Protein AF-A0A161IKK1-F1 (afdb_monomer)

Foldseek 3Di:
DDQDPVNVCVVVVHDDDPDDDDPVVQVVDDDDPDPDDPPVDDDRPDPDDPPPCVVVPDPDDPPDDDDPDDPPDPPPD

Radius of gyration: 23.97 Å; Cα contacts (8 Å, |Δi|>4): 13; chains: 1; bounding box: 64×32×56 Å

pLDDT: mean 73.3, std 9.6, range [47.53, 91.19]

Solvent-accessible surface area (backbone atoms only — not comparable to full-atom values): 5767 Å² total; per-residue (Å²): 139,83,83,50,84,77,46,51,34,58,76,70,74,42,80,78,73,96,74,84,82,59,67,69,59,52,72,70,44,78,75,74,79,73,95,70,66,64,88,88,61,90,72,71,92,69,79,81,79,70,87,81,52,66,80,79,50,75,95,76,84,87,83,77,77,83,76,75,82,55,103,80,53,88,80,82,121

Structure (mmCIF, N/CA/C/O backbone):
data_AF-A0A161IKK1-F1
#
_entry.id   AF-A0A161IKK1-F1
#
loop_
_atom_site.group_PDB
_atom_site.id
_atom_site.type_symbol
_atom_site.label_atom_id
_atom_site.label_alt_id
_atom_site.label_comp_id
_atom_site.label_asym_id
_atom_site.label_entity_id
_atom_site.label_seq_id
_atom_site.pdbx_PDB_ins_code
_atom_site.Cartn_x
_atom_site.C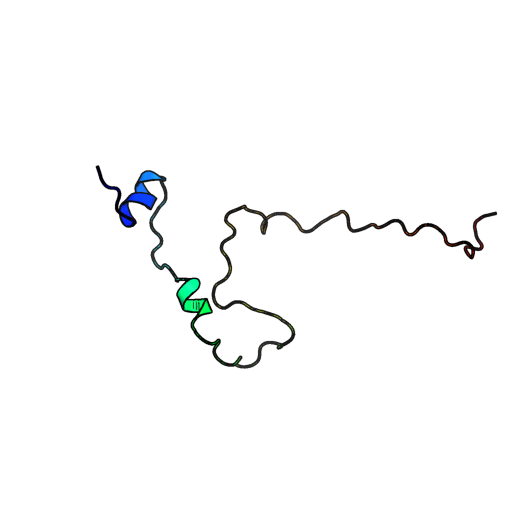artn_y
_atom_site.Cartn_z
_atom_site.occupancy
_atom_site.B_iso_or_equiv
_atom_site.auth_seq_id
_atom_site.auth_comp_id
_atom_site.auth_asym_id
_atom_site.auth_atom_id
_atom_site.pdbx_PDB_model_num
ATOM 1 N N . MET A 1 1 ? -26.936 18.544 0.167 1.00 64.62 1 MET A N 1
ATOM 2 C CA . MET A 1 1 ? -26.775 17.078 0.113 1.00 64.62 1 MET A CA 1
ATOM 3 C C . MET A 1 1 ? -25.337 16.802 0.503 1.00 64.62 1 MET A C 1
ATOM 5 O O . MET A 1 1 ? -24.473 17.461 -0.059 1.00 64.62 1 MET A O 1
ATOM 9 N N . THR A 1 2 ? -25.088 15.976 1.517 1.00 79.00 2 THR A N 1
ATOM 10 C CA . THR A 1 2 ? -23.726 15.624 1.945 1.00 79.00 2 THR A CA 1
ATOM 11 C C . THR A 1 2 ? -23.577 14.122 1.776 1.00 79.00 2 THR A C 1
ATOM 13 O O . THR A 1 2 ? -24.408 13.383 2.291 1.00 79.00 2 THR A O 1
ATOM 16 N N . THR A 1 3 ? -22.572 13.699 1.018 1.00 79.25 3 THR A N 1
ATOM 17 C CA . THR A 1 3 ? -22.175 12.291 0.905 1.00 79.25 3 THR A CA 1
ATOM 18 C C . THR A 1 3 ? -21.293 11.984 2.101 1.00 79.25 3 THR A C 1
ATOM 20 O O . THR A 1 3 ? -20.352 12.733 2.385 1.00 79.25 3 THR A O 1
ATOM 23 N N . THR A 1 4 ? -21.634 10.940 2.850 1.00 88.62 4 THR A N 1
ATOM 24 C CA . THR A 1 4 ? -20.739 10.414 3.881 1.00 88.62 4 THR A CA 1
ATOM 25 C C . THR A 1 4 ? -19.723 9.461 3.241 1.00 88.62 4 THR A C 1
ATOM 27 O O . THR A 1 4 ? -19.970 8.958 2.145 1.00 88.62 4 THR A O 1
ATOM 30 N N . PRO A 1 5 ? -18.575 9.188 3.884 1.00 83.62 5 PRO A N 1
ATOM 31 C CA . PRO A 1 5 ? -17.606 8.221 3.364 1.00 83.62 5 PRO A CA 1
ATOM 32 C C . PRO A 1 5 ? -18.211 6.839 3.069 1.00 83.62 5 PRO A C 1
ATOM 34 O O . PRO A 1 5 ? -17.814 6.206 2.101 1.00 83.62 5 PRO A O 1
ATOM 37 N N . SER A 1 6 ? -19.204 6.409 3.853 1.00 83.62 6 SER A N 1
ATOM 38 C CA . SER A 1 6 ? -19.943 5.157 3.634 1.00 83.62 6 SER A CA 1
ATOM 39 C C . SER A 1 6 ? -20.829 5.206 2.384 1.00 83.62 6 SER A C 1
ATOM 41 O O . SER A 1 6 ? -20.962 4.218 1.668 1.00 83.62 6 SER A O 1
ATOM 43 N N . ASP A 1 7 ? -21.419 6.367 2.079 1.00 90.06 7 ASP A N 1
ATOM 44 C CA . ASP A 1 7 ? -22.258 6.537 0.885 1.00 90.06 7 ASP A CA 1
ATOM 45 C C . ASP A 1 7 ? -21.433 6.508 -0.412 1.00 90.06 7 ASP A C 1
ATOM 47 O O . ASP A 1 7 ? -21.955 6.134 -1.461 1.00 90.06 7 ASP A O 1
ATOM 51 N N . ALA A 1 8 ? -20.139 6.846 -0.347 1.00 89.25 8 ALA A N 1
ATOM 52 C CA . ALA A 1 8 ? -19.266 6.940 -1.517 1.00 89.25 8 ALA A CA 1
ATOM 53 C C . ALA A 1 8 ? -19.153 5.616 -2.294 1.00 89.25 8 ALA A C 1
ATOM 55 O O . ALA A 1 8 ? -19.135 5.630 -3.524 1.00 89.25 8 ALA A O 1
ATOM 56 N N . TRP A 1 9 ? -19.132 4.477 -1.594 1.00 87.38 9 TRP A N 1
ATOM 57 C CA . TRP A 1 9 ? -19.110 3.155 -2.227 1.00 87.38 9 TRP A CA 1
ATOM 58 C C . TRP A 1 9 ? -20.385 2.902 -3.024 1.00 87.38 9 TRP A C 1
ATOM 60 O O . TRP A 1 9 ? -20.337 2.530 -4.196 1.00 87.38 9 TRP A O 1
ATOM 70 N N . ARG A 1 10 ? -21.534 3.200 -2.410 1.00 88.25 10 ARG A N 1
ATOM 71 C CA . ARG A 1 10 ? -22.846 2.998 -3.024 1.00 88.25 10 ARG A CA 1
ATOM 72 C C . ARG A 1 10 ? -23.065 3.911 -4.226 1.00 88.25 10 ARG A C 1
ATOM 74 O O . ARG A 1 10 ? -23.586 3.454 -5.241 1.00 88.25 10 ARG A O 1
ATOM 81 N N . ASP A 1 11 ? -22.637 5.166 -4.122 1.00 90.81 11 ASP A N 1
ATOM 82 C CA . ASP A 1 11 ? -22.701 6.149 -5.208 1.00 90.81 11 ASP A CA 1
ATOM 83 C C . ASP A 1 11 ? -21.807 5.747 -6.395 1.00 90.81 11 ASP A C 1
ATOM 85 O O . ASP A 1 11 ? -22.154 6.004 -7.548 1.00 90.81 11 ASP A O 1
ATOM 89 N N . ALA A 1 12 ? -20.689 5.062 -6.129 1.00 88.69 12 ALA A N 1
ATOM 90 C CA . ALA A 1 12 ? -19.811 4.487 -7.148 1.00 88.69 12 ALA A CA 1
ATOM 91 C C . ALA A 1 12 ? -20.324 3.151 -7.728 1.00 88.69 12 ALA A C 1
ATOM 93 O O . ALA A 1 12 ? -19.724 2.622 -8.663 1.00 88.69 12 ALA A O 1
ATOM 94 N N . GLY A 1 13 ? -21.420 2.596 -7.194 1.00 91.19 13 GLY A N 1
ATOM 95 C CA . GLY A 1 13 ? -21.925 1.273 -7.572 1.00 91.19 13 GLY A CA 1
ATOM 96 C C . GLY A 1 13 ? -21.037 0.116 -7.103 1.00 91.19 13 GLY A C 1
ATOM 97 O O . GLY A 1 13 ? -21.102 -0.969 -7.677 1.00 91.19 13 GLY A O 1
ATOM 98 N N . LEU A 1 14 ? -20.204 0.352 -6.089 1.00 84.44 14 LEU A N 1
ATOM 99 C CA . LEU A 1 14 ? -19.294 -0.622 -5.496 1.00 84.44 14 LEU A CA 1
ATOM 100 C C . LEU A 1 14 ? -19.856 -1.146 -4.170 1.00 84.44 14 LEU A C 1
ATOM 102 O O . LEU A 1 14 ? -20.607 -0.458 -3.473 1.00 84.44 14 LEU A O 1
ATOM 106 N N . GLU A 1 15 ? -19.477 -2.371 -3.821 1.00 86.31 15 GLU A N 1
ATOM 107 C CA . GLU A 1 15 ? -19.815 -2.970 -2.531 1.00 86.31 15 GLU A CA 1
ATOM 108 C C . GLU A 1 15 ? -18.773 -2.564 -1.482 1.00 86.31 15 GLU A C 1
ATOM 110 O O . GLU A 1 15 ? -17.577 -2.503 -1.774 1.00 86.31 15 GLU A O 1
ATOM 115 N N . GLU A 1 16 ? -19.231 -2.236 -0.273 1.00 85.12 16 GLU A N 1
ATOM 116 C CA . GLU A 1 16 ? -18.332 -1.859 0.817 1.00 85.12 16 GLU A CA 1
ATOM 117 C C . GLU A 1 16 ? -17.581 -3.112 1.306 1.00 85.12 16 GLU A C 1
ATOM 119 O O . GLU A 1 16 ? -18.225 -4.122 1.599 1.00 85.12 16 GLU A O 1
ATOM 124 N N . PRO A 1 17 ? -16.238 -3.089 1.372 1.00 79.94 17 PRO A N 1
ATOM 125 C CA . PRO A 1 17 ? -15.461 -4.245 1.810 1.00 79.94 17 PRO A CA 1
ATOM 126 C C . PRO A 1 17 ? -15.635 -4.516 3.312 1.00 79.94 17 PRO A C 1
ATOM 128 O O . PRO A 1 17 ? -15.663 -3.585 4.116 1.00 79.94 17 PRO A O 1
ATOM 131 N N . ASP A 1 18 ? -15.674 -5.799 3.692 1.00 76.88 18 ASP A N 1
ATOM 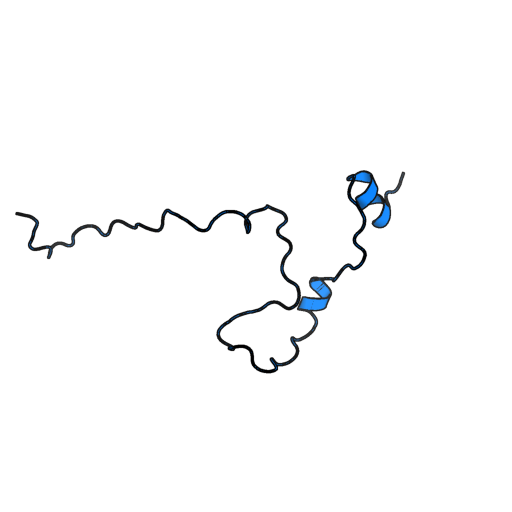132 C CA . ASP A 1 18 ? -15.859 -6.243 5.084 1.00 76.88 18 ASP A CA 1
ATOM 133 C C . ASP A 1 18 ? -14.744 -5.771 6.040 1.00 76.88 18 ASP A C 1
ATOM 135 O O . ASP A 1 18 ? -14.989 -5.575 7.231 1.00 76.88 18 ASP A O 1
ATOM 139 N N . GLU A 1 19 ? -13.518 -5.576 5.539 1.00 74.88 19 GLU A N 1
ATOM 140 C CA . GLU A 1 19 ? -12.383 -5.115 6.340 1.00 74.88 19 GLU A CA 1
ATOM 141 C C . GLU A 1 19 ? -11.513 -4.130 5.549 1.00 74.88 19 GLU A C 1
ATOM 143 O O . GLU A 1 19 ? -11.095 -4.396 4.421 1.00 74.88 19 GLU A O 1
ATOM 148 N N . VAL A 1 20 ? -11.223 -2.976 6.155 1.00 73.81 20 VAL A N 1
ATOM 149 C CA . VAL A 1 20 ? -10.361 -1.939 5.577 1.00 73.81 20 VAL A CA 1
ATOM 150 C C . VAL A 1 20 ? -9.118 -1.761 6.440 1.00 73.81 20 VAL A C 1
ATOM 152 O O . VAL A 1 20 ? -9.200 -1.400 7.612 1.00 73.81 20 VAL A O 1
ATOM 155 N N . THR A 1 21 ? -7.943 -2.002 5.855 1.00 76.31 21 THR A N 1
ATOM 156 C CA . THR A 1 21 ? -6.656 -1.729 6.508 1.00 76.31 21 THR A CA 1
ATOM 157 C C . THR A 1 21 ? -6.134 -0.364 6.074 1.00 76.31 21 THR A C 1
ATOM 159 O O . THR A 1 21 ? -5.994 -0.080 4.885 1.00 76.31 21 THR A O 1
ATOM 162 N N . SER A 1 22 ? -5.830 0.500 7.044 1.00 79.00 22 SER A N 1
ATOM 163 C CA . SER A 1 22 ? -5.225 1.808 6.779 1.00 79.00 22 SER A CA 1
ATOM 164 C C . SER A 1 22 ? -3.735 1.663 6.465 1.00 79.00 22 SER A C 1
ATOM 166 O O . SER A 1 22 ? -2.932 1.364 7.348 1.00 79.00 22 SER A O 1
ATOM 168 N N . LEU A 1 23 ? -3.344 1.958 5.222 1.00 78.00 23 LEU A N 1
ATOM 169 C CA . LEU A 1 23 ? -1.935 1.939 4.794 1.00 78.00 23 LEU A CA 1
ATOM 170 C C . LEU A 1 23 ? -1.076 2.995 5.516 1.00 78.00 23 LEU A C 1
ATOM 172 O O . LEU A 1 23 ? 0.127 2.813 5.708 1.00 78.00 23 LEU A O 1
ATOM 176 N N . VAL A 1 24 ? -1.689 4.106 5.938 1.00 82.12 24 VAL A N 1
ATOM 177 C CA . VAL A 1 24 ? -1.012 5.167 6.706 1.00 82.12 24 VAL A CA 1
ATOM 178 C C . VAL A 1 24 ? -0.670 4.681 8.115 1.00 82.12 24 VAL A C 1
ATOM 180 O O . VAL A 1 24 ? 0.418 4.963 8.625 1.00 82.12 24 VAL A O 1
ATOM 183 N N . ASP A 1 25 ? -1.590 3.934 8.729 1.00 80.94 25 ASP A N 1
ATOM 184 C CA . ASP A 1 25 ? -1.387 3.341 10.051 1.00 80.94 25 ASP A CA 1
ATOM 185 C C . ASP A 1 25 ? -0.323 2.236 9.987 1.00 80.94 25 ASP A C 1
ATOM 187 O O . ASP A 1 25 ? 0.589 2.209 10.811 1.00 80.94 25 ASP A O 1
ATOM 191 N N . GLU A 1 26 ? -0.352 1.415 8.929 1.00 77.38 26 GLU A N 1
ATOM 192 C CA . GLU A 1 26 ? 0.674 0.400 8.668 1.00 77.38 26 GLU A CA 1
ATOM 193 C C . GLU A 1 26 ? 2.072 1.015 8.524 1.00 77.38 26 GLU A C 1
ATOM 195 O O . GLU A 1 26 ? 3.003 0.577 9.190 1.00 77.38 26 GLU A O 1
ATOM 200 N N . THR A 1 27 ? 2.212 2.089 7.741 1.00 73.44 27 THR A N 1
ATOM 201 C CA . THR A 1 27 ? 3.506 2.773 7.540 1.00 73.44 27 THR A CA 1
ATOM 202 C C . THR A 1 27 ? 4.054 3.372 8.841 1.00 73.44 27 THR A C 1
ATOM 204 O O . THR A 1 27 ? 5.265 3.448 9.047 1.00 73.44 27 THR A O 1
ATOM 207 N N . SER A 1 28 ? 3.161 3.820 9.727 1.00 78.94 28 SER A N 1
ATOM 208 C CA . SER A 1 28 ? 3.528 4.399 11.025 1.00 78.94 28 SER A CA 1
ATOM 209 C C . SER A 1 28 ? 3.890 3.330 12.059 1.00 78.94 28 SER A C 1
ATOM 211 O O . SER A 1 28 ? 4.599 3.607 13.032 1.00 78.94 28 SER A O 1
ATOM 213 N N . ARG A 1 29 ? 3.415 2.098 11.862 1.00 73.81 29 ARG A N 1
ATOM 214 C CA . ARG A 1 29 ? 3.715 0.956 12.711 1.00 73.81 29 ARG A CA 1
ATOM 215 C C . ARG A 1 29 ? 5.059 0.376 12.288 1.00 73.81 29 ARG A C 1
ATOM 217 O O . ARG A 1 29 ? 5.203 -0.168 11.202 1.00 73.81 29 ARG A O 1
ATOM 224 N N . ALA A 1 30 ? 6.056 0.468 13.168 1.00 63.22 30 ALA A N 1
ATOM 225 C CA . ALA A 1 30 ? 7.339 -0.184 12.927 1.00 63.22 30 ALA A CA 1
ATOM 226 C C . ALA A 1 30 ? 7.103 -1.670 12.583 1.00 63.22 30 ALA A C 1
ATOM 228 O O . ALA A 1 30 ? 6.361 -2.336 13.321 1.00 63.22 30 ALA A O 1
ATOM 229 N N . PRO A 1 31 ? 7.688 -2.189 11.486 1.00 64.56 31 PRO A N 1
ATOM 230 C CA . PRO A 1 31 ? 7.475 -3.572 11.096 1.00 64.56 31 PRO A CA 1
ATOM 231 C C . PRO A 1 31 ? 7.913 -4.475 12.248 1.00 64.56 31 PRO A C 1
ATOM 233 O O . PRO A 1 31 ? 8.969 -4.265 12.854 1.00 64.56 31 PRO A O 1
ATOM 236 N N . ALA A 1 32 ? 7.086 -5.469 12.579 1.00 64.38 32 ALA A N 1
ATOM 237 C CA . ALA A 1 32 ? 7.514 -6.518 13.491 1.00 64.38 32 ALA A CA 1
ATOM 238 C C . ALA A 1 32 ? 8.808 -7.131 12.926 1.00 64.38 32 ALA A C 1
ATOM 240 O O . ALA A 1 32 ? 8.887 -7.335 11.709 1.00 64.38 32 ALA A O 1
ATOM 241 N N . PRO A 1 33 ? 9.831 -7.393 13.760 1.00 57.66 33 PRO A N 1
ATOM 242 C CA . PRO A 1 33 ? 11.064 -7.978 13.267 1.00 57.66 33 PRO A CA 1
ATOM 243 C C . PRO A 1 33 ? 10.720 -9.284 12.541 1.00 57.66 33 PRO A C 1
ATOM 245 O O . PRO A 1 33 ? 9.934 -10.081 13.070 1.00 57.66 33 PRO A O 1
ATOM 248 N N . PRO A 1 34 ? 11.254 -9.497 11.328 1.00 58.50 34 PRO A N 1
ATOM 249 C CA . PRO A 1 34 ? 10.942 -10.686 10.561 1.00 58.50 34 PRO A CA 1
ATOM 250 C C . PRO A 1 34 ? 11.22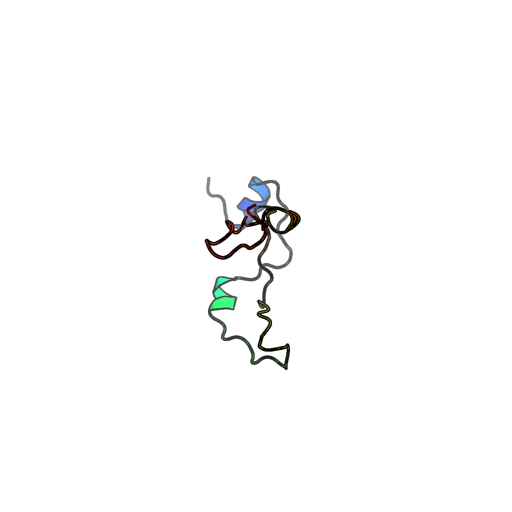6 -11.934 11.401 1.00 58.50 34 PRO A C 1
ATOM 252 O O . PRO A 1 34 ? 12.321 -12.086 11.939 1.00 58.50 34 PRO A O 1
ATOM 255 N N . THR A 1 35 ? 10.284 -12.880 11.455 1.00 63.81 35 THR A N 1
ATOM 256 C CA . THR A 1 35 ? 10.523 -14.241 11.994 1.00 63.81 35 THR A CA 1
ATOM 257 C C . THR A 1 35 ? 11.343 -15.089 10.994 1.00 63.81 35 THR A C 1
ATOM 259 O O . THR A 1 35 ? 11.238 -16.304 10.946 1.00 63.81 35 THR A O 1
ATOM 262 N N . VAL A 1 36 ? 12.201 -14.422 10.212 1.00 57.97 36 VAL A N 1
ATOM 263 C CA . VAL A 1 36 ? 12.998 -14.875 9.060 1.00 57.97 36 VAL A CA 1
ATOM 264 C C . VAL A 1 36 ? 12.194 -15.279 7.803 1.00 57.97 36 VAL A C 1
ATOM 266 O O . VAL A 1 36 ? 12.036 -16.462 7.517 1.00 57.97 36 VAL A O 1
ATOM 269 N N . PRO A 1 37 ? 11.723 -14.327 6.977 1.00 56.91 37 PRO A N 1
ATOM 270 C CA . PRO A 1 37 ? 11.860 -14.419 5.531 1.00 56.91 37 PRO A CA 1
ATOM 271 C C . PRO A 1 37 ? 13.259 -13.914 5.133 1.00 56.91 37 PRO A C 1
ATOM 273 O O . PRO A 1 37 ? 13.881 -13.152 5.873 1.00 56.91 37 PRO A O 1
ATOM 276 N N . ASP A 1 38 ? 13.768 -14.357 3.991 1.00 61.72 38 ASP A N 1
ATOM 277 C CA . ASP A 1 38 ? 15.015 -13.863 3.406 1.00 61.72 38 ASP A CA 1
ATOM 278 C C . ASP A 1 38 ? 15.033 -12.321 3.438 1.00 61.72 38 ASP A C 1
ATOM 280 O O . ASP A 1 38 ? 14.148 -11.687 2.867 1.00 61.72 38 ASP A O 1
ATOM 284 N N . ALA A 1 39 ? 15.961 -11.703 4.181 1.00 62.50 39 ALA A N 1
ATOM 285 C CA . ALA A 1 39 ? 15.986 -10.243 4.359 1.00 62.50 39 ALA A CA 1
ATOM 286 C C . ALA A 1 39 ? 16.241 -9.497 3.035 1.00 62.50 39 ALA A C 1
ATOM 288 O O . ALA A 1 39 ? 16.024 -8.289 2.949 1.00 62.50 39 ALA A O 1
ATOM 289 N N . GLU A 1 40 ? 16.685 -10.238 2.021 1.00 74.50 40 GLU A N 1
ATOM 290 C CA . GLU A 1 40 ? 16.881 -9.795 0.648 1.00 74.50 40 GLU A CA 1
ATOM 291 C C . GLU A 1 40 ? 15.539 -9.609 -0.096 1.00 74.50 40 GLU A C 1
ATOM 293 O O . GLU A 1 40 ? 15.474 -8.853 -1.063 1.00 74.50 40 GLU A O 1
ATOM 298 N N . GLU A 1 41 ? 14.451 -10.255 0.348 1.00 78.19 41 GLU A N 1
ATOM 299 C CA . GLU A 1 41 ? 13.142 -10.203 -0.310 1.00 78.19 41 GLU A CA 1
ATOM 300 C C . GLU A 1 41 ? 12.161 -9.310 0.467 1.00 78.19 41 GLU A C 1
ATOM 302 O O . GLU A 1 41 ? 11.553 -9.702 1.468 1.00 78.19 41 GLU A O 1
ATOM 307 N N . TYR A 1 42 ? 11.984 -8.078 -0.013 1.00 73.56 42 TYR A N 1
ATOM 308 C CA . TYR A 1 42 ? 11.017 -7.142 0.556 1.00 73.56 42 TYR A CA 1
ATOM 309 C C . TYR A 1 42 ? 9.582 -7.666 0.392 1.00 73.56 42 TYR A C 1
ATOM 311 O O . TYR A 1 42 ? 9.066 -7.760 -0.721 1.00 73.56 42 TYR A O 1
ATOM 319 N N . ARG A 1 43 ? 8.912 -7.959 1.515 1.00 75.19 43 ARG A N 1
ATOM 320 C CA . ARG A 1 43 ? 7.479 -8.282 1.563 1.00 75.19 43 ARG A CA 1
ATO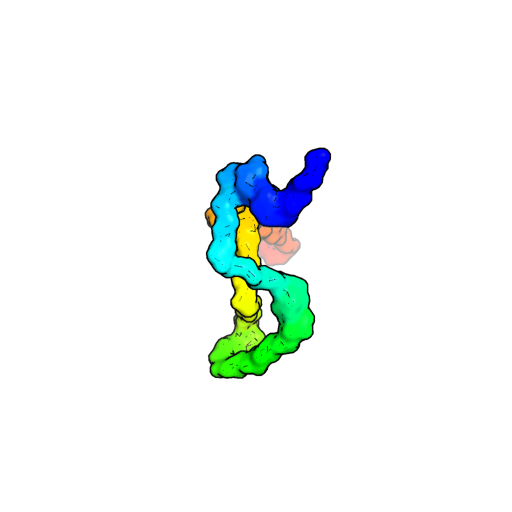M 321 C C . ARG A 1 43 ? 6.720 -7.227 2.376 1.00 75.19 43 ARG A C 1
ATOM 323 O O . ARG A 1 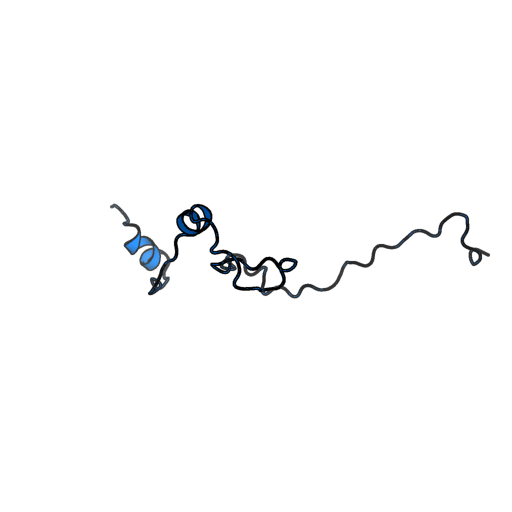43 ? 6.956 -7.137 3.583 1.00 75.19 43 ARG A O 1
ATOM 330 N N . PRO A 1 44 ? 5.828 -6.434 1.755 1.00 76.88 44 PRO A N 1
ATOM 331 C CA . PRO A 1 44 ? 4.985 -5.494 2.489 1.00 76.88 44 PRO A CA 1
ATOM 332 C C . PRO A 1 44 ? 3.968 -6.241 3.366 1.00 76.88 44 PRO A C 1
ATOM 334 O O . PRO A 1 44 ? 3.591 -7.372 3.060 1.00 76.88 44 PRO A O 1
ATOM 337 N N . GLY A 1 45 ? 3.525 -5.608 4.458 1.00 80.94 45 GLY A N 1
ATOM 338 C CA . GLY A 1 45 ? 2.531 -6.192 5.365 1.00 80.94 45 GLY A CA 1
ATOM 339 C C . GLY A 1 45 ? 1.155 -6.292 4.711 1.00 80.94 45 GLY A C 1
ATOM 340 O O . GLY A 1 45 ? 0.558 -7.367 4.683 1.00 80.94 45 GLY A O 1
ATOM 341 N N . THR A 1 46 ? 0.687 -5.182 4.135 1.00 80.94 46 THR A N 1
ATOM 342 C CA . THR A 1 46 ? -0.511 -5.156 3.292 1.00 80.94 46 THR A CA 1
ATOM 343 C C . THR A 1 46 ? -0.084 -5.182 1.822 1.00 80.94 46 THR A C 1
ATOM 345 O O . THR A 1 46 ? 0.664 -4.293 1.402 1.00 80.94 46 THR A O 1
ATOM 348 N N . PRO A 1 47 ? -0.526 -6.156 1.004 1.00 77.44 47 PRO A N 1
ATOM 349 C CA . PRO A 1 47 ? -0.293 -6.092 -0.433 1.00 77.44 47 PRO A CA 1
ATOM 350 C C . PRO A 1 47 ? -0.944 -4.825 -0.997 1.00 77.44 47 PRO A C 1
ATOM 352 O O . PRO A 1 47 ? -2.064 -4.469 -0.624 1.00 77.44 47 PRO A O 1
ATOM 355 N N . ARG A 1 48 ? -0.234 -4.118 -1.880 1.00 76.12 48 ARG A N 1
ATOM 356 C CA . ARG A 1 48 ? -0.807 -2.945 -2.545 1.00 76.12 48 ARG A CA 1
ATOM 357 C C . ARG A 1 48 ? -1.953 -3.396 -3.458 1.00 76.12 48 ARG A C 1
ATOM 359 O O . ARG A 1 48 ? -1.734 -4.317 -4.241 1.00 76.12 48 ARG A O 1
ATOM 366 N N . PRO A 1 49 ? -3.141 -2.773 -3.371 1.00 73.62 49 PRO A N 1
ATOM 367 C CA . PRO A 1 49 ? -4.221 -3.057 -4.304 1.00 73.62 49 PRO A CA 1
ATOM 368 C C . PRO A 1 49 ? -3.823 -2.588 -5.706 1.00 73.62 49 PRO A C 1
ATOM 370 O O . PRO A 1 49 ? -3.292 -1.485 -5.861 1.00 73.62 49 PRO A O 1
ATOM 373 N N . ASP A 1 50 ? -4.087 -3.418 -6.711 1.00 79.62 50 ASP A N 1
ATOM 374 C CA . ASP A 1 50 ? -3.855 -3.069 -8.109 1.00 79.62 50 ASP A CA 1
ATOM 375 C C . ASP A 1 50 ? -5.036 -2.253 -8.647 1.00 79.62 50 ASP A C 1
ATOM 377 O O . ASP A 1 50 ? -6.020 -2.791 -9.148 1.00 79.62 50 ASP A O 1
ATOM 381 N N . LEU A 1 51 ? -4.979 -0.935 -8.447 1.00 77.00 51 LEU A N 1
ATOM 382 C CA . LEU A 1 51 ? -6.053 -0.025 -8.858 1.00 77.00 51 LEU A CA 1
ATOM 383 C C . LEU A 1 51 ? -6.069 0.222 -10.370 1.00 77.00 51 LEU A C 1
ATOM 385 O O . LEU A 1 51 ? -7.126 0.516 -10.926 1.00 77.00 51 LEU A O 1
ATOM 389 N N . ASP A 1 52 ? -4.908 0.104 -11.010 1.00 80.62 52 ASP A N 1
ATOM 390 C CA . ASP A 1 52 ? -4.701 0.424 -12.422 1.00 80.62 52 ASP A CA 1
ATOM 391 C C . ASP A 1 52 ? -4.561 -0.838 -13.298 1.00 80.62 52 ASP A C 1
ATOM 393 O O . ASP A 1 52 ? -4.367 -0.723 -14.507 1.00 80.62 52 ASP A O 1
ATOM 397 N N . GLY A 1 53 ? -4.674 -2.039 -12.714 1.00 74.19 53 GLY A N 1
ATOM 398 C CA . GLY A 1 53 ? -4.573 -3.317 -13.432 1.00 74.19 53 GLY A CA 1
ATOM 399 C C . GLY A 1 53 ? -3.163 -3.629 -13.948 1.00 74.19 53 GLY A C 1
ATOM 400 O O . GLY A 1 53 ? -2.994 -4.523 -14.774 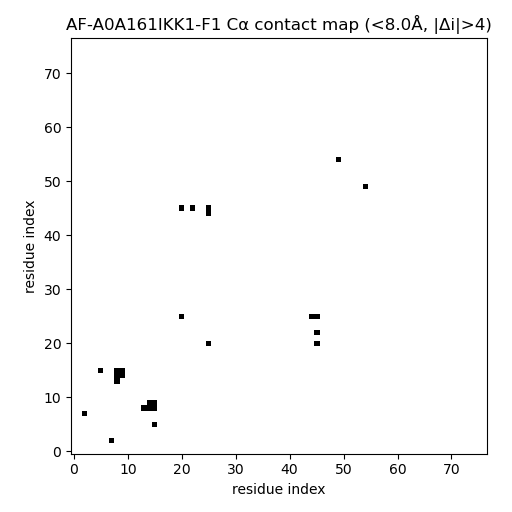1.00 74.19 53 GLY A O 1
ATOM 401 N N . SER A 1 54 ? -2.152 -2.871 -13.513 1.00 67.38 54 SER A N 1
ATOM 402 C CA . SER A 1 54 ? -0.783 -2.967 -14.027 1.00 67.38 54 SER A CA 1
ATOM 403 C C . SER A 1 54 ? -0.046 -4.207 -13.522 1.00 67.38 54 SER A C 1
ATOM 405 O O . SER A 1 54 ? 0.960 -4.587 -14.110 1.00 67.38 54 SER A O 1
ATOM 407 N N . ALA A 1 55 ? -0.510 -4.837 -12.439 1.00 72.25 55 ALA A N 1
ATOM 408 C CA . ALA A 1 55 ? 0.074 -6.082 -11.943 1.00 72.25 55 ALA A CA 1
ATOM 409 C C . ALA A 1 55 ? -0.435 -7.316 -12.712 1.00 72.25 55 ALA A C 1
ATOM 411 O O . ALA A 1 55 ? 0.240 -8.344 -12.718 1.00 72.25 55 ALA A O 1
ATOM 412 N N . ASP A 1 56 ? -1.601 -7.213 -13.362 1.00 69.06 56 ASP A N 1
ATOM 413 C CA . ASP A 1 56 ? -2.145 -8.239 -14.263 1.00 69.06 56 ASP A CA 1
ATOM 414 C C . ASP A 1 56 ? -1.555 -8.159 -15.687 1.00 69.06 56 ASP A C 1
ATOM 416 O O . ASP A 1 56 ? -1.726 -9.082 -16.494 1.00 69.06 56 ASP A O 1
ATOM 420 N N . GLU A 1 57 ? -0.843 -7.077 -16.018 1.00 64.50 57 GLU A N 1
ATOM 421 C CA . GLU A 1 57 ? -0.088 -6.980 -17.264 1.00 64.50 57 GLU A CA 1
ATOM 422 C C . GLU A 1 57 ? 1.117 -7.929 -17.210 1.00 64.50 57 GLU A C 1
ATOM 424 O O . GLU A 1 57 ? 1.932 -7.907 -16.289 1.00 64.50 57 GLU A 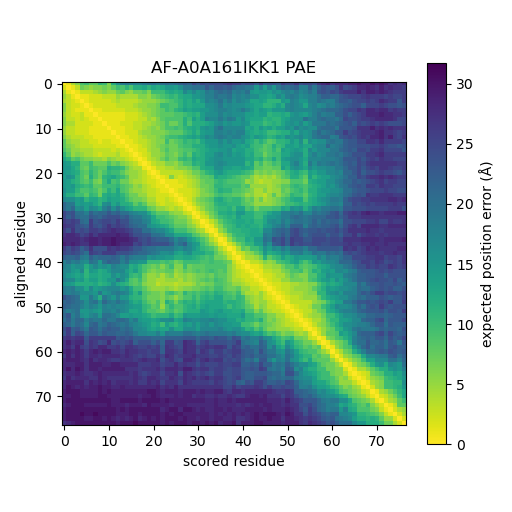O 1
ATOM 429 N N . ALA A 1 58 ? 1.229 -8.813 -18.202 1.00 64.00 58 ALA A N 1
ATOM 430 C CA . ALA A 1 58 ? 2.354 -9.732 -18.283 1.00 64.00 58 ALA A CA 1
ATOM 431 C C . ALA A 1 58 ? 3.669 -8.948 -18.432 1.00 64.00 58 ALA A C 1
ATOM 433 O O . ALA A 1 58 ? 3.853 -8.223 -19.408 1.00 64.00 58 ALA A O 1
ATOM 434 N N . ASP A 1 59 ? 4.602 -9.161 -17.503 1.00 65.69 59 ASP A N 1
ATOM 435 C CA . ASP A 1 59 ? 5.969 -8.625 -17.519 1.00 65.69 59 ASP A CA 1
ATOM 436 C C . ASP A 1 59 ? 6.789 -9.237 -18.683 1.00 65.69 59 ASP A C 1
ATOM 438 O O . ASP A 1 59 ? 7.652 -10.092 -18.486 1.00 65.69 59 ASP A O 1
ATOM 442 N N . VAL A 1 60 ? 6.486 -8.897 -19.945 1.00 61.84 60 VAL A N 1
ATOM 443 C CA . VAL A 1 60 ? 7.202 -9.439 -21.116 1.00 61.84 60 VAL A CA 1
ATOM 444 C C . VAL A 1 60 ? 7.193 -8.463 -22.304 1.00 61.84 60 VAL A C 1
ATOM 446 O O . VAL A 1 60 ? 6.154 -8.274 -22.930 1.00 61.84 60 VAL A O 1
ATOM 449 N N . ALA A 1 61 ? 8.369 -7.921 -22.680 1.00 61.44 61 ALA A N 1
ATOM 450 C CA . ALA A 1 61 ? 9.025 -8.250 -23.970 1.00 61.44 61 ALA A CA 1
ATOM 451 C C . ALA A 1 61 ? 10.250 -7.385 -24.368 1.00 61.44 61 ALA A C 1
ATOM 453 O O . ALA A 1 61 ? 11.081 -7.870 -25.129 1.00 61.44 61 ALA A O 1
ATOM 454 N N . GLU A 1 62 ? 10.429 -6.146 -23.901 1.00 59.50 62 GLU A N 1
ATOM 455 C CA . GLU A 1 62 ? 11.334 -5.194 -24.598 1.00 59.50 62 GLU A CA 1
ATOM 456 C C . GLU A 1 62 ? 12.656 -4.893 -23.849 1.00 59.50 62 GLU A C 1
ATOM 458 O O . GLU A 1 62 ? 13.130 -3.761 -23.816 1.00 59.50 62 GLU A O 1
ATOM 463 N N . GLN A 1 63 ? 13.290 -5.899 -23.235 1.00 60.72 63 GLN A N 1
ATOM 464 C CA . GLN A 1 63 ? 14.636 -5.765 -22.631 1.00 60.72 63 GLN A CA 1
ATOM 465 C C . GLN A 1 63 ? 15.775 -6.163 -23.597 1.00 60.72 63 GLN A C 1
ATOM 467 O O . GLN A 1 63 ? 16.880 -6.478 -23.163 1.00 60.72 63 GLN A O 1
ATOM 472 N N . ALA A 1 64 ? 15.544 -6.157 -24.913 1.00 67.00 64 ALA A N 1
ATOM 473 C CA . ALA A 1 64 ? 16.613 -6.341 -25.894 1.00 67.00 64 ALA A CA 1
ATOM 474 C C . ALA A 1 64 ? 17.272 -4.986 -26.208 1.00 67.00 64 ALA A C 1
ATOM 476 O O . ALA A 1 64 ? 16.915 -4.317 -27.177 1.00 67.00 64 ALA A O 1
ATOM 477 N N . SER A 1 65 ? 18.238 -4.554 -25.393 1.00 67.06 65 SER A N 1
ATOM 478 C CA . SER A 1 65 ? 19.131 -3.469 -25.804 1.00 67.06 65 SER A CA 1
ATOM 479 C C . SER A 1 65 ? 20.131 -4.009 -26.829 1.00 67.06 65 SER A C 1
ATOM 481 O O . SER A 1 65 ? 20.901 -4.929 -26.556 1.00 67.06 65 SER A O 1
ATOM 483 N N . VAL A 1 66 ? 20.116 -3.447 -28.038 1.00 69.56 66 VAL A N 1
ATOM 484 C CA . VAL A 1 66 ? 21.156 -3.718 -29.038 1.00 69.56 66 VAL A CA 1
ATOM 485 C C . VAL A 1 66 ? 22.434 -3.036 -28.557 1.00 69.56 66 VAL A C 1
ATOM 487 O O . VAL A 1 66 ? 22.509 -1.807 -28.523 1.00 69.56 66 VAL A O 1
ATOM 490 N N . VAL A 1 67 ? 23.425 -3.828 -28.150 1.00 78.19 67 VAL A N 1
ATOM 491 C CA . VAL A 1 67 ? 24.788 -3.341 -27.916 1.00 78.19 67 VAL A CA 1
ATOM 492 C C . VAL A 1 67 ? 25.408 -3.103 -29.296 1.00 78.19 67 VAL A C 1
ATOM 494 O O . VAL A 1 67 ? 25.476 -4.054 -30.070 1.00 78.19 67 VAL A O 1
ATOM 497 N N . PRO A 1 68 ? 25.809 -1.868 -29.651 1.00 73.50 68 PRO A N 1
ATOM 498 C CA . PRO A 1 68 ? 26.537 -1.634 -30.891 1.00 73.50 68 PRO A CA 1
ATOM 499 C C . PRO A 1 68 ? 27.857 -2.399 -30.850 1.00 73.50 68 PRO A C 1
ATOM 501 O O . PRO A 1 68 ? 28.529 -2.380 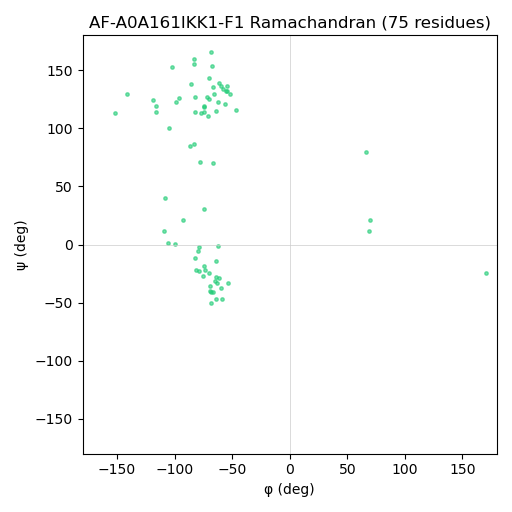-29.814 1.00 73.50 68 PRO A O 1
ATOM 504 N N . ASP A 1 69 ? 28.248 -3.008 -31.966 1.00 75.50 69 ASP A N 1
ATOM 505 C CA . ASP A 1 69 ? 29.570 -3.613 -32.092 1.00 75.50 69 ASP A CA 1
ATOM 506 C C . ASP A 1 69 ? 30.636 -2.550 -31.793 1.00 75.50 69 ASP A C 1
ATOM 508 O O . ASP A 1 69 ? 30.671 -1.461 -32.381 1.00 7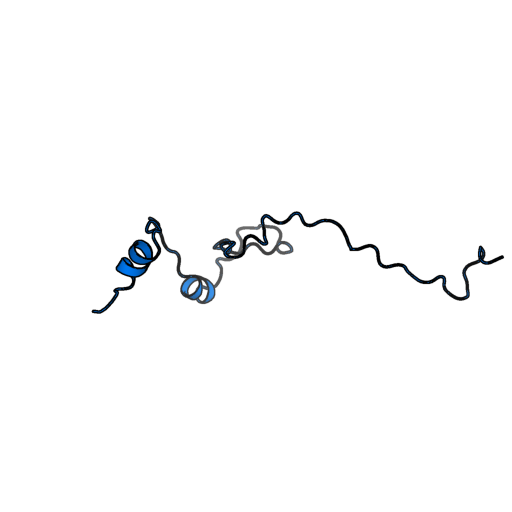5.50 69 ASP A O 1
ATOM 512 N N . GLY A 1 70 ? 31.458 -2.824 -30.780 1.00 69.12 70 GLY A N 1
ATOM 513 C CA . GLY A 1 70 ? 32.583 -1.970 -30.428 1.00 69.12 70 GLY A CA 1
ATOM 514 C C . GLY A 1 70 ? 33.658 -2.021 -31.519 1.00 69.12 70 GLY A C 1
ATOM 515 O O . GLY A 1 70 ? 33.671 -2.940 -32.333 1.00 69.12 70 GLY A O 1
ATOM 516 N N . PRO A 1 71 ? 34.623 -1.086 -31.521 1.00 67.50 71 PRO A N 1
ATOM 517 C CA . PRO A 1 71 ? 35.708 -1.049 -32.512 1.00 67.50 71 PRO A CA 1
ATOM 518 C C . PRO A 1 71 ? 36.638 -2.280 -32.497 1.00 67.50 71 PRO A C 1
ATOM 520 O O . PRO A 1 71 ? 37.565 -2.341 -33.299 1.00 67.50 71 PRO A O 1
ATOM 523 N N . ASP A 1 72 ? 36.402 -3.231 -31.592 1.00 68.19 72 ASP A N 1
ATOM 524 C CA . ASP A 1 72 ? 37.168 -4.460 -31.406 1.00 68.19 72 ASP A CA 1
ATOM 525 C C . ASP A 1 72 ? 36.398 -5.725 -31.846 1.00 68.19 72 ASP A C 1
ATOM 527 O O . ASP A 1 72 ? 36.840 -6.829 -31.529 1.00 68.19 72 ASP A O 1
ATOM 531 N N . ASP A 1 73 ? 35.259 -5.602 -32.545 1.00 67.81 73 ASP A N 1
ATOM 532 C CA . ASP A 1 73 ? 34.522 -6.765 -33.060 1.00 67.81 73 ASP A CA 1
ATOM 533 C C . ASP A 1 73 ? 35.233 -7.400 -34.280 1.00 67.81 73 ASP A C 1
ATOM 535 O O . ASP A 1 73 ? 35.356 -6.759 -35.329 1.00 67.81 73 ASP A O 1
ATOM 539 N N . PRO A 1 74 ? 35.739 -8.647 -34.179 1.00 64.19 74 PRO A N 1
ATOM 540 C CA . PRO A 1 74 ? 36.544 -9.273 -35.227 1.00 64.19 74 PRO A CA 1
ATOM 541 C C . PRO A 1 74 ? 35.733 -9.825 -36.413 1.00 64.19 74 PRO A C 1
ATOM 543 O O . PRO A 1 74 ? 36.346 -10.347 -37.346 1.00 64.19 74 PRO A O 1
ATOM 546 N N . GLU A 1 75 ? 34.397 -9.745 -36.396 1.00 65.50 75 GLU A N 1
ATOM 547 C CA . GLU A 1 75 ? 33.532 -10.230 -37.487 1.00 65.50 75 GLU A CA 1
ATOM 548 C C . GLU A 1 75 ? 33.036 -9.127 -38.444 1.00 65.50 75 GLU A C 1
ATOM 550 O O . GLU A 1 75 ? 32.392 -9.432 -39.451 1.00 65.50 75 GLU A O 1
ATOM 555 N N . ALA A 1 76 ? 33.411 -7.862 -38.225 1.00 61.12 76 ALA A N 1
ATOM 556 C CA . ALA A 1 76 ? 33.191 -6.772 -39.179 1.00 61.12 76 ALA A CA 1
ATOM 557 C C . ALA A 1 76 ? 34.225 -6.817 -40.330 1.00 61.12 76 ALA A C 1
ATOM 559 O O . ALA A 1 76 ? 35.157 -6.011 -40.393 1.00 61.12 76 ALA A O 1
ATOM 560 N N . GLY A 1 77 ? 34.087 -7.817 -41.206 1.00 47.53 77 GLY A N 1
ATOM 561 C CA . GLY A 1 77 ? 34.885 -7.998 -42.429 1.00 47.53 77 GLY A CA 1
ATOM 562 C C . GLY A 1 77 ? 34.520 -7.055 -43.572 1.00 47.53 77 GLY A C 1
ATOM 563 O O . GLY A 1 77 ? 33.313 -6.788 -43.768 1.00 47.53 77 GLY A O 1
#

Sequence (77 aa):
MTTTPSDAWRDAGLEEPDEVTSLVDETSRAPAPPTVPDAEEYRPGTPRPDLDGSADEADVAEQASVVPDGPDDPEAG

Secondary structure (DSSP, 8-state):
----HHHHHHHTTPPPPS----HHHHHHSPPPPPSSS-TTS---SSPPP-SSSTTSS---S-----PPPPTT-TT--

Mean predicted aligned error: 16.29 Å

Organism: NCBI:txid1300344